Protein AF-A0A1W2HA35-F1 (afdb_monomer_lite)

Secondary structure (DSSP, 8-state):
-HHHHHHHHHHHHHHHHHHHHHHHHHHHHTTPPPPPHHHHHS--TT--HHHHHHHHHHHHHHHHHHHHHHHHHHHHH-

Radius of gyration: 14.49 Å; chains: 1; bounding box: 40×26×38 Å

Sequence (78 aa):
MIDSIIGSVFFEFVGALTKWVVYAVLHKVRGREVISFKEMWDGRKGSQKSEIIMHGFSNILLGLIVVVGLFVLVIKLT

pLDDT: mean 83.45, std 10.03, range [48.66, 93.69]

Organism: NCBI:txid758820

Structure (mmCIF, N/CA/C/O backbone):
data_AF-A0A1W2HA35-F1
#
_entry.id   AF-A0A1W2HA35-F1
#
loop_
_atom_site.group_PDB
_atom_site.id
_atom_site.type_symbol
_atom_site.label_atom_id
_atom_site.label_alt_id
_atom_site.label_comp_id
_atom_site.label_asym_id
_atom_site.label_entity_id
_atom_site.label_seq_id
_atom_site.pdbx_PDB_ins_code
_atom_site.Cartn_x
_atom_site.Cartn_y
_atom_site.Cartn_z
_atom_site.occupancy
_atom_site.B_iso_or_equiv
_atom_site.auth_seq_id
_atom_site.auth_comp_id
_atom_site.auth_asym_id
_atom_site.auth_atom_id
_atom_site.pdbx_PDB_model_num
ATOM 1 N N . MET A 1 1 ? 20.345 4.694 -10.425 1.00 62.06 1 MET A N 1
ATOM 2 C CA . MET A 1 1 ? 20.264 5.165 -9.017 1.00 62.06 1 MET A CA 1
ATOM 3 C C . MET A 1 1 ? 18.987 5.959 -8.786 1.00 62.06 1 MET A C 1
ATOM 5 O O . MET A 1 1 ? 18.216 5.578 -7.919 1.00 62.06 1 MET A O 1
ATOM 9 N N . ILE A 1 2 ? 18.724 6.993 -9.596 1.00 69.31 2 ILE A N 1
ATOM 10 C CA . ILE A 1 2 ? 17.453 7.739 -9.576 1.00 69.31 2 ILE A CA 1
ATOM 11 C C . ILE A 1 2 ? 16.264 6.808 -9.865 1.00 69.31 2 ILE A C 1
ATOM 13 O O . ILE A 1 2 ? 15.302 6.816 -9.107 1.00 69.31 2 ILE A O 1
ATOM 17 N N . ASP A 1 3 ? 16.378 5.916 -10.854 1.00 74.75 3 ASP A N 1
ATOM 18 C CA . ASP A 1 3 ? 15.301 4.968 -11.202 1.00 74.75 3 ASP A CA 1
ATOM 19 C C . ASP A 1 3 ? 14.957 4.010 -10.054 1.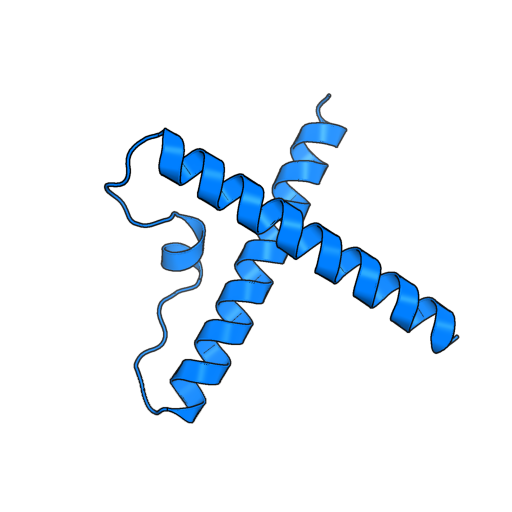00 74.75 3 ASP A C 1
ATOM 21 O O . ASP A 1 3 ? 13.798 3.673 -9.829 1.00 74.75 3 ASP A O 1
ATOM 25 N N . SER A 1 4 ? 15.965 3.609 -9.276 1.00 74.69 4 SER A N 1
ATOM 26 C CA . SER A 1 4 ? 15.793 2.733 -8.115 1.00 74.69 4 SER A CA 1
ATOM 27 C C . SER A 1 4 ? 15.082 3.449 -6.964 1.00 74.69 4 SER A C 1
ATOM 29 O O . SER A 1 4 ? 14.245 2.844 -6.302 1.00 74.69 4 SER A O 1
ATOM 31 N N . ILE A 1 5 ? 15.381 4.737 -6.754 1.00 79.06 5 ILE A N 1
ATOM 32 C CA . ILE A 1 5 ? 14.738 5.577 -5.732 1.00 79.06 5 ILE A CA 1
ATOM 33 C C . ILE A 1 5 ? 13.287 5.877 -6.123 1.00 79.06 5 ILE A C 1
ATOM 35 O O . ILE A 1 5 ? 12.384 5.771 -5.298 1.00 79.06 5 ILE A O 1
ATOM 39 N N . ILE A 1 6 ? 13.041 6.211 -7.392 1.00 84.38 6 ILE A N 1
ATOM 40 C CA . ILE A 1 6 ? 11.684 6.447 -7.900 1.00 84.38 6 ILE A CA 1
ATOM 41 C C . ILE A 1 6 ? 10.854 5.166 -7.790 1.00 84.38 6 ILE A C 1
ATOM 43 O O . ILE A 1 6 ? 9.722 5.213 -7.314 1.00 84.38 6 ILE A O 1
ATOM 47 N N . GLY A 1 7 ? 11.429 4.017 -8.157 1.00 82.50 7 GLY A N 1
ATOM 48 C CA . GLY A 1 7 ? 10.780 2.718 -8.006 1.00 82.50 7 GLY A CA 1
ATOM 49 C C . GLY A 1 7 ? 10.421 2.412 -6.552 1.00 82.50 7 GLY A C 1
ATOM 50 O O . GLY A 1 7 ? 9.280 2.053 -6.274 1.00 82.50 7 GLY A O 1
ATOM 51 N N . SER A 1 8 ? 11.348 2.605 -5.606 1.00 84.00 8 SER A N 1
ATOM 52 C CA . SER A 1 8 ? 11.063 2.357 -4.188 1.00 84.00 8 SER A CA 1
ATOM 53 C C . SER A 1 8 ? 9.968 3.274 -3.647 1.00 84.00 8 SER A C 1
ATOM 55 O O . SER A 1 8 ? 9.058 2.784 -2.987 1.00 84.00 8 SER A O 1
ATOM 57 N N . VAL A 1 9 ? 9.999 4.570 -3.979 1.00 85.12 9 VAL A N 1
ATOM 58 C CA . VAL A 1 9 ? 8.958 5.528 -3.564 1.00 85.12 9 VAL A CA 1
ATOM 59 C C . VAL A 1 9 ? 7.606 5.170 -4.185 1.00 85.12 9 VAL A C 1
ATOM 61 O O . VAL A 1 9 ? 6.577 5.264 -3.521 1.00 85.12 9 VAL A O 1
ATOM 64 N N . PHE A 1 10 ? 7.590 4.707 -5.438 1.00 87.19 10 PHE A N 1
ATOM 65 C CA . PHE A 1 10 ? 6.368 4.255 -6.097 1.00 87.19 10 PHE A CA 1
ATOM 66 C C . PHE A 1 10 ? 5.762 3.030 -5.401 1.00 87.19 10 PHE A C 1
ATOM 68 O O . PHE A 1 10 ? 4.573 3.031 -5.088 1.00 87.19 10 PHE A O 1
ATOM 75 N N . PHE A 1 11 ? 6.561 2.001 -5.105 1.00 86.56 11 PHE A N 1
ATOM 76 C CA . PHE A 1 11 ? 6.067 0.826 -4.380 1.00 86.56 11 PHE A CA 1
ATOM 77 C C . PHE A 1 11 ? 5.616 1.174 -2.962 1.00 86.56 11 PHE A C 1
ATOM 79 O O . PHE A 1 11 ? 4.578 0.688 -2.515 1.00 86.56 11 PHE A O 1
ATOM 86 N N . GLU A 1 12 ? 6.348 2.048 -2.273 1.00 88.12 12 GLU A N 1
ATOM 87 C CA . GLU A 1 12 ? 5.943 2.568 -0.971 1.00 88.12 12 GLU A CA 1
ATOM 88 C C . GLU A 1 12 ? 4.571 3.249 -1.056 1.00 88.12 12 GLU A C 1
ATOM 90 O O . GLU A 1 12 ? 3.669 2.928 -0.279 1.00 88.12 12 GLU A O 1
ATOM 95 N N . PHE A 1 13 ? 4.379 4.121 -2.051 1.00 88.44 13 PHE A N 1
ATOM 96 C CA . PHE A 1 13 ? 3.116 4.809 -2.314 1.00 88.44 13 PHE A CA 1
ATOM 97 C C . PHE A 1 13 ? 1.969 3.839 -2.579 1.00 88.44 13 PHE A C 1
ATOM 99 O O . PHE A 1 13 ? 0.920 3.942 -1.943 1.00 88.44 13 PHE A O 1
ATOM 106 N N . VAL A 1 14 ? 2.167 2.860 -3.463 1.00 90.88 14 VAL A N 1
ATOM 107 C CA . VAL A 1 14 ? 1.142 1.855 -3.782 1.00 90.88 14 VAL A CA 1
ATOM 108 C C . VAL A 1 14 ? 0.775 1.033 -2.546 1.00 90.88 14 VAL A C 1
ATOM 110 O O . VAL A 1 14 ? -0.408 0.780 -2.300 1.00 90.88 14 VAL A O 1
ATOM 113 N N . GLY A 1 15 ? 1.755 0.648 -1.728 1.00 89.75 15 GLY A N 1
ATOM 114 C CA . GLY A 1 15 ? 1.499 -0.082 -0.490 1.00 89.75 15 GLY A CA 1
ATOM 115 C C . GLY A 1 15 ? 0.734 0.736 0.541 1.00 89.75 15 GLY A C 1
ATOM 116 O O . GLY A 1 15 ? -0.258 0.258 1.096 1.00 89.75 15 GLY A O 1
ATOM 117 N N . ALA A 1 16 ? 1.142 1.986 0.763 1.00 89.62 16 ALA A N 1
ATOM 118 C CA . ALA A 1 16 ? 0.452 2.890 1.675 1.00 89.62 16 ALA A CA 1
ATOM 119 C C . ALA A 1 16 ? -0.978 3.192 1.208 1.00 89.62 16 ALA A C 1
ATOM 121 O O . ALA A 1 16 ? -1.908 3.174 2.017 1.00 89.62 16 ALA A O 1
ATOM 122 N N . LEU A 1 17 ? -1.172 3.399 -0.099 1.00 90.94 17 LEU A N 1
ATOM 123 C CA . LEU A 1 17 ? -2.485 3.606 -0.704 1.00 90.94 17 LEU A CA 1
ATOM 124 C C . LEU A 1 17 ? -3.374 2.381 -0.509 1.00 90.94 17 LEU A C 1
ATOM 126 O O . LEU A 1 17 ? -4.502 2.514 -0.044 1.00 90.94 17 LEU A O 1
ATOM 130 N N . THR A 1 18 ? -2.855 1.184 -0.785 1.00 90.69 18 THR A N 1
ATOM 131 C CA . THR A 1 18 ? -3.591 -0.071 -0.570 1.00 90.69 18 THR A CA 1
ATOM 132 C C . THR A 1 18 ? -4.030 -0.194 0.886 1.00 90.69 18 THR A C 1
ATOM 134 O O . THR A 1 18 ? -5.196 -0.465 1.173 1.00 90.69 18 THR A O 1
ATOM 137 N N . LYS A 1 19 ? -3.113 0.062 1.822 1.00 90.31 19 LYS A N 1
ATOM 138 C CA . LYS A 1 19 ? -3.388 -0.007 3.258 1.00 90.31 19 LYS A CA 1
ATOM 139 C C . LYS A 1 19 ? -4.447 1.009 3.680 1.00 90.31 19 LYS A C 1
ATOM 141 O O . LYS A 1 19 ? -5.334 0.668 4.461 1.00 90.31 19 LYS A O 1
ATOM 146 N N . TRP A 1 20 ? -4.388 2.224 3.136 1.00 92.50 20 TRP A N 1
ATOM 147 C CA . TRP A 1 20 ? -5.392 3.256 3.370 1.00 92.50 20 TRP A CA 1
ATOM 148 C C . TRP A 1 20 ? -6.762 2.866 2.812 1.00 92.50 20 TRP A C 1
ATOM 150 O O . TRP A 1 20 ? -7.747 2.990 3.529 1.00 92.50 20 TRP A O 1
ATOM 160 N N . VAL A 1 21 ? -6.844 2.329 1.589 1.00 90.75 21 VAL A N 1
ATOM 161 C CA . VAL A 1 21 ? -8.116 1.865 1.010 1.00 90.75 21 VAL A CA 1
ATOM 162 C C . VAL A 1 21 ? -8.723 0.756 1.868 1.00 90.75 21 VAL A C 1
ATOM 164 O O . VAL A 1 21 ? -9.894 0.841 2.233 1.00 90.75 21 VAL A O 1
ATOM 167 N N . VAL A 1 22 ? -7.935 -0.253 2.253 1.00 89.94 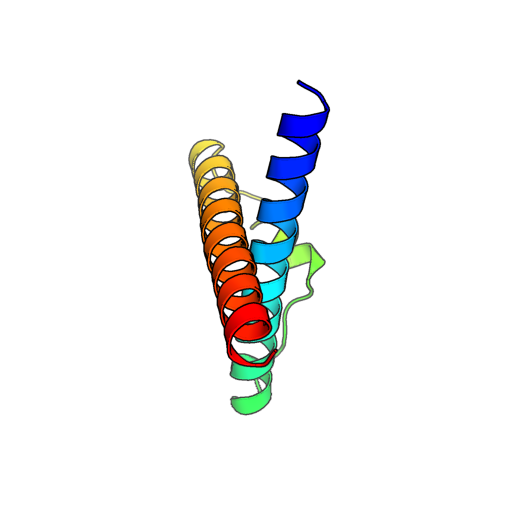22 VAL A N 1
ATOM 168 C CA . VAL A 1 22 ? -8.404 -1.340 3.130 1.00 89.94 22 VAL A CA 1
ATOM 169 C C . VAL A 1 22 ? -8.885 -0.786 4.473 1.00 89.94 22 VAL A C 1
ATOM 171 O O . VAL A 1 22 ? -9.966 -1.152 4.938 1.00 89.94 22 VAL A O 1
ATOM 174 N N . TYR A 1 23 ? -8.128 0.133 5.078 1.00 89.69 23 TYR A N 1
ATOM 175 C CA . TYR A 1 23 ? -8.510 0.792 6.326 1.00 89.69 23 TYR A CA 1
ATOM 176 C C . TYR A 1 23 ? -9.820 1.575 6.181 1.00 89.69 23 TYR A C 1
ATOM 178 O O . TYR A 1 23 ? -10.736 1.394 6.984 1.00 89.69 23 TYR A O 1
ATOM 186 N N . ALA A 1 24 ? -9.936 2.396 5.136 1.00 90.12 24 ALA A N 1
ATOM 187 C CA . ALA A 1 24 ? -11.105 3.214 4.853 1.00 90.12 24 ALA A CA 1
ATOM 188 C C . ALA A 1 24 ? -12.352 2.354 4.629 1.00 90.12 24 ALA A C 1
ATOM 190 O O . ALA A 1 24 ? -13.405 2.654 5.186 1.00 90.12 24 ALA A O 1
ATOM 191 N N . VAL A 1 25 ? -12.238 1.253 3.879 1.00 90.00 25 VAL A N 1
ATOM 192 C CA . VAL A 1 25 ? -13.342 0.309 3.658 1.00 90.00 25 VAL A CA 1
ATOM 193 C C . VAL A 1 25 ? -13.769 -0.338 4.976 1.00 90.00 25 VAL A C 1
ATOM 195 O O . VAL A 1 25 ? -14.949 -0.297 5.317 1.00 90.00 25 VAL A O 1
ATOM 198 N N . LEU A 1 26 ? -12.828 -0.878 5.757 1.00 89.75 26 LEU A N 1
ATOM 199 C CA . LEU A 1 26 ? -13.138 -1.522 7.038 1.00 89.75 26 LEU A CA 1
ATOM 200 C C . LEU A 1 26 ? -13.773 -0.552 8.041 1.00 89.75 26 LEU A C 1
ATOM 202 O O . LEU A 1 26 ? -14.710 -0.925 8.748 1.00 89.75 26 LEU A O 1
ATOM 206 N N . HIS A 1 27 ? -13.281 0.684 8.111 1.00 89.25 27 HIS A N 1
ATOM 207 C CA . HIS A 1 27 ? -13.811 1.704 9.014 1.00 89.25 27 HIS A CA 1
ATOM 208 C C . HIS A 1 27 ? -15.172 2.224 8.559 1.00 89.25 27 HIS A C 1
ATOM 210 O O . HIS A 1 27 ? -16.073 2.325 9.389 1.00 89.25 27 HIS A O 1
ATOM 216 N N . LYS A 1 28 ? -15.369 2.435 7.253 1.00 87.31 28 LYS A N 1
ATOM 217 C CA . LYS A 1 28 ? -16.667 2.817 6.685 1.00 87.31 28 LYS A CA 1
ATOM 218 C C . LYS A 1 28 ? -17.734 1.751 6.942 1.00 87.31 28 LYS A C 1
ATOM 220 O O . LYS A 1 28 ? -18.840 2.094 7.343 1.00 87.31 28 LYS A O 1
ATOM 225 N N . VAL A 1 29 ? -17.396 0.468 6.789 1.00 90.50 29 VAL A N 1
ATOM 226 C CA . VAL A 1 29 ? -18.306 -0.654 7.098 1.00 90.50 29 VAL A CA 1
ATOM 227 C C . VAL A 1 29 ? -18.623 -0.735 8.596 1.00 90.50 29 VAL A C 1
ATOM 229 O O . VAL A 1 29 ? -19.732 -1.097 8.973 1.00 90.50 29 VAL A O 1
ATOM 232 N N . ARG A 1 30 ? -17.674 -0.371 9.466 1.00 90.12 30 ARG A N 1
ATOM 233 C CA . ARG A 1 30 ? -17.845 -0.363 10.931 1.00 90.12 30 ARG A CA 1
ATOM 234 C C . ARG A 1 30 ? -18.410 0.951 11.489 1.00 90.12 30 ARG A C 1
ATOM 236 O O . ARG A 1 30 ? -18.490 1.077 12.709 1.00 90.12 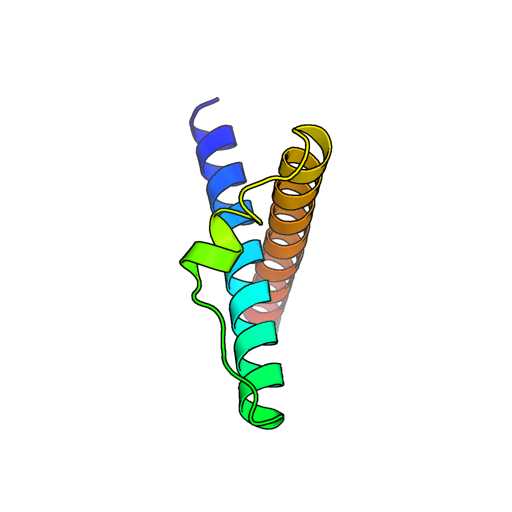30 ARG A O 1
ATOM 243 N N . GLY A 1 31 ? -18.748 1.925 10.638 1.00 86.62 31 GLY A N 1
ATOM 244 C CA . GLY A 1 31 ? -19.241 3.245 11.051 1.00 86.62 31 GLY A CA 1
ATOM 245 C C . GLY A 1 31 ? -18.232 4.080 11.853 1.00 86.62 31 GLY A C 1
ATOM 246 O O . GLY A 1 31 ? -18.635 4.934 12.635 1.00 86.62 31 GLY A O 1
ATOM 247 N N . ARG A 1 32 ? -16.928 3.812 11.713 1.00 85.12 32 ARG A N 1
ATOM 248 C CA . ARG A 1 32 ? -15.853 4.550 12.395 1.00 85.12 32 ARG A CA 1
ATOM 249 C C . ARG A 1 32 ? -15.306 5.657 11.502 1.00 85.12 32 ARG A C 1
ATOM 251 O O . ARG A 1 32 ? -15.345 5.548 10.278 1.00 85.12 32 ARG A O 1
ATOM 258 N N . GLU A 1 33 ? -14.727 6.681 12.123 1.00 82.81 33 GLU A N 1
ATOM 259 C CA . GLU A 1 33 ? -14.021 7.737 11.400 1.00 82.81 33 GLU A CA 1
ATOM 260 C C . GLU A 1 33 ? -12.854 7.164 10.583 1.00 82.81 33 GLU A C 1
ATOM 262 O O . GLU A 1 33 ? -12.154 6.230 11.003 1.00 82.81 33 GLU A O 1
ATOM 267 N N . VAL A 1 34 ? -12.687 7.714 9.382 1.00 86.75 34 VAL A N 1
ATOM 268 C CA . VAL A 1 34 ? -11.643 7.345 8.429 1.00 86.75 34 VAL A CA 1
ATOM 269 C C . VAL A 1 34 ? -10.547 8.396 8.520 1.00 86.75 34 VAL A C 1
ATOM 271 O O . VAL A 1 34 ? -10.799 9.572 8.270 1.00 86.75 34 VAL A O 1
ATOM 274 N N . ILE A 1 35 ? -9.332 7.970 8.861 1.00 87.38 35 ILE A N 1
ATOM 275 C CA . ILE A 1 35 ? -8.162 8.850 8.855 1.00 87.38 35 ILE A CA 1
ATOM 276 C C . ILE A 1 35 ? -7.799 9.249 7.425 1.00 87.38 35 ILE A C 1
ATOM 278 O O . ILE A 1 35 ? -8.043 8.515 6.457 1.00 87.38 35 ILE A O 1
ATOM 282 N N . SER A 1 36 ? -7.182 10.414 7.286 1.00 87.69 36 SER A N 1
ATOM 283 C CA . SER A 1 36 ? -6.757 10.902 5.980 1.00 87.69 36 SER A CA 1
ATOM 284 C C . SER A 1 36 ? -5.596 10.071 5.424 1.00 87.69 36 SER A C 1
ATOM 286 O O . SER A 1 36 ? -4.771 9.531 6.164 1.00 87.69 36 SER A O 1
ATOM 288 N N . PHE A 1 37 ? -5.492 9.993 4.094 1.00 86.94 37 PHE A N 1
ATOM 289 C CA . PHE A 1 37 ? -4.355 9.331 3.448 1.00 86.94 37 PHE A CA 1
ATOM 290 C C . PHE A 1 37 ? -3.022 9.950 3.883 1.00 86.94 37 PHE A C 1
ATOM 292 O O . PHE A 1 37 ? -2.059 9.232 4.123 1.00 86.94 37 PHE A O 1
ATOM 299 N N . LYS A 1 38 ? -2.985 11.276 4.056 1.00 85.25 38 LYS A N 1
ATOM 300 C CA . LYS A 1 38 ? -1.793 11.995 4.510 1.00 85.25 38 LYS A CA 1
ATOM 301 C C . LYS A 1 38 ? -1.319 11.521 5.884 1.00 85.25 38 LYS A C 1
ATOM 303 O O . LYS A 1 38 ? -0.133 11.291 6.060 1.00 85.25 38 LYS A O 1
ATOM 308 N N . GLU A 1 39 ? -2.229 11.327 6.836 1.00 83.12 39 GLU A N 1
ATOM 309 C CA . GLU A 1 39 ? -1.876 10.798 8.162 1.00 83.12 39 GLU A CA 1
ATOM 310 C C . GLU A 1 39 ? -1.356 9.358 8.098 1.00 83.12 39 GLU A C 1
ATOM 312 O O . GLU A 1 39 ? -0.490 8.977 8.881 1.00 83.12 39 GLU A O 1
ATOM 317 N N . MET A 1 40 ? -1.867 8.563 7.155 1.00 84.38 40 MET A N 1
ATOM 318 C CA . MET A 1 40 ? -1.388 7.203 6.909 1.00 84.38 40 MET A CA 1
ATOM 319 C C . MET A 1 40 ? 0.003 7.189 6.252 1.00 84.38 40 MET A C 1
ATOM 321 O O . MET A 1 40 ? 0.822 6.328 6.571 1.00 84.38 40 MET A O 1
ATOM 325 N N . TRP A 1 41 ? 0.249 8.131 5.338 1.00 84.50 41 TRP A N 1
ATOM 326 C CA . TRP A 1 41 ? 1.488 8.276 4.572 1.00 84.50 41 TRP A CA 1
ATOM 327 C C . TRP A 1 41 ? 2.633 8.846 5.407 1.00 84.50 41 TRP A C 1
ATOM 329 O O . TRP A 1 41 ? 3.713 8.266 5.439 1.00 84.50 41 TRP A 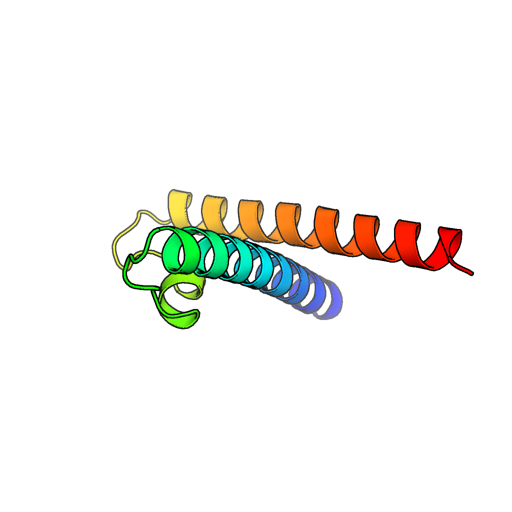O 1
ATOM 339 N N . ASP A 1 42 ? 2.386 9.940 6.129 1.00 79.56 42 ASP A N 1
ATOM 340 C CA . ASP A 1 42 ? 3.404 10.631 6.929 1.00 79.56 42 ASP A CA 1
ATOM 341 C C . ASP A 1 42 ? 3.882 9.782 8.129 1.00 79.56 42 ASP A C 1
ATOM 343 O O . ASP A 1 42 ? 4.888 10.106 8.764 1.00 79.56 42 ASP A O 1
ATOM 347 N N . GLY A 1 43 ? 3.172 8.692 8.449 1.00 67.00 43 GLY A N 1
ATOM 348 C CA . GLY A 1 43 ? 3.392 7.895 9.650 1.00 67.00 43 GLY A CA 1
ATOM 349 C C . GLY A 1 43 ? 3.002 8.668 10.914 1.00 67.00 43 GLY A C 1
ATOM 350 O O . GLY A 1 43 ? 2.851 9.891 10.917 1.00 67.00 43 GLY A O 1
ATOM 351 N N . ARG A 1 44 ? 2.806 7.971 12.040 1.00 58.72 44 ARG A N 1
ATOM 352 C CA . ARG A 1 44 ? 2.545 8.653 13.318 1.00 58.72 44 ARG A CA 1
ATOM 353 C C . ARG A 1 44 ? 3.719 9.584 13.635 1.00 58.72 44 ARG A C 1
ATOM 355 O O . ARG A 1 44 ? 4.813 9.122 13.955 1.00 58.72 44 ARG A O 1
ATOM 362 N N . LYS A 1 45 ? 3.475 10.898 13.569 1.00 48.66 45 LYS A N 1
ATOM 363 C CA . LYS A 1 45 ? 4.390 11.951 14.029 1.00 48.66 45 LYS A CA 1
ATOM 364 C C . LYS A 1 45 ? 4.803 11.650 15.476 1.00 48.66 45 LYS A C 1
ATOM 366 O O . LYS A 1 45 ? 4.030 11.904 16.392 1.00 48.66 45 LYS A O 1
ATOM 371 N N . GLY A 1 46 ? 5.986 11.070 15.676 1.00 52.88 46 GLY A N 1
ATOM 372 C CA . GLY A 1 46 ? 6.513 10.746 17.009 1.00 52.88 46 GLY A CA 1
ATOM 373 C C . GLY A 1 46 ? 7.306 9.442 17.128 1.00 52.88 46 GLY A C 1
ATOM 374 O O . GLY A 1 46 ? 7.946 9.233 18.154 1.00 52.88 46 GLY A O 1
ATOM 375 N N . SER A 1 47 ? 7.301 8.579 16.111 1.00 55.81 47 SER A N 1
ATOM 376 C CA . SER A 1 47 ? 7.980 7.280 16.184 1.00 55.81 47 SER A CA 1
ATOM 377 C C . SER A 1 47 ? 9.486 7.339 15.914 1.00 55.81 47 SER A C 1
ATOM 379 O O . SER A 1 47 ? 9.977 8.142 15.119 1.00 55.81 47 SER A O 1
ATOM 381 N N . GLN A 1 48 ? 10.231 6.460 16.592 1.00 68.38 48 GLN A N 1
ATOM 382 C CA . GLN A 1 48 ? 11.681 6.309 16.453 1.00 68.38 48 GLN A CA 1
ATOM 383 C C . GLN A 1 48 ? 12.071 6.034 14.986 1.00 68.38 48 GLN A C 1
ATOM 385 O O . GLN A 1 48 ? 11.324 5.399 14.245 1.00 68.38 48 GLN A O 1
ATOM 390 N N . LYS A 1 49 ? 13.267 6.472 14.556 1.00 64.62 49 LYS A N 1
ATOM 391 C CA . LYS A 1 49 ? 13.753 6.308 13.165 1.00 64.62 49 LYS A CA 1
ATOM 392 C C . LYS A 1 49 ? 13.649 4.865 12.639 1.00 64.62 49 LYS A C 1
ATOM 394 O O . LYS A 1 49 ? 13.392 4.668 11.457 1.00 64.62 49 LYS A O 1
ATOM 399 N N . SER A 1 50 ? 13.833 3.872 13.508 1.00 69.88 50 SER A N 1
ATOM 400 C CA . SER A 1 50 ? 13.687 2.444 13.194 1.00 69.88 50 SER A CA 1
ATOM 401 C C . SER A 1 50 ? 12.272 2.078 12.743 1.00 69.88 50 SER A C 1
ATOM 403 O O . SER A 1 50 ? 12.102 1.327 11.788 1.00 69.88 50 SER A O 1
ATOM 405 N N . GLU A 1 51 ? 11.259 2.640 13.392 1.00 71.50 51 GLU A N 1
ATOM 406 C CA . GLU A 1 51 ? 9.854 2.368 13.112 1.00 71.50 51 GLU A CA 1
ATOM 407 C C . GLU A 1 51 ? 9.414 3.030 11.800 1.00 71.50 51 GLU A C 1
ATOM 409 O O . GLU A 1 51 ? 8.673 2.424 11.033 1.00 71.50 51 GLU A O 1
ATOM 414 N N . ILE A 1 52 ? 9.960 4.208 11.474 1.00 73.19 52 ILE A N 1
ATOM 415 C CA . ILE A 1 52 ? 9.755 4.873 10.175 1.00 73.19 52 ILE A CA 1
ATOM 416 C C . ILE A 1 52 ? 10.304 4.006 9.031 1.00 73.19 52 ILE A C 1
ATOM 418 O O . ILE A 1 52 ? 9.610 3.774 8.043 1.00 73.19 52 ILE A O 1
ATOM 422 N N . ILE A 1 53 ? 11.522 3.472 9.182 1.00 74.94 53 ILE A N 1
ATOM 423 C CA . ILE A 1 53 ? 12.142 2.600 8.169 1.00 74.94 53 ILE A CA 1
ATOM 424 C C . ILE A 1 53 ? 11.345 1.300 8.013 1.00 74.94 53 ILE A C 1
ATOM 426 O O . ILE A 1 53 ? 11.076 0.872 6.891 1.00 74.94 53 ILE A O 1
ATOM 430 N N . MET A 1 54 ? 10.926 0.685 9.123 1.00 77.81 54 MET A N 1
ATOM 431 C CA . MET A 1 54 ? 10.073 -0.507 9.094 1.00 77.81 54 MET A CA 1
ATOM 432 C C . MET A 1 54 ? 8.729 -0.238 8.410 1.00 77.81 54 MET A C 1
ATOM 434 O O . MET A 1 54 ? 8.253 -1.077 7.644 1.00 77.81 54 MET A O 1
ATOM 438 N N . HIS A 1 55 ? 8.125 0.925 8.663 1.00 77.81 55 HIS A N 1
ATOM 439 C CA . HIS A 1 55 ? 6.886 1.343 8.017 1.00 77.81 55 HIS A CA 1
ATOM 440 C C . HIS A 1 55 ? 7.051 1.485 6.504 1.00 77.81 55 HIS A C 1
ATOM 442 O O . HIS A 1 55 ? 6.262 0.896 5.762 1.00 77.81 55 HIS A O 1
ATOM 448 N N . GLY A 1 56 ? 8.089 2.194 6.051 1.00 77.94 56 GLY A N 1
ATOM 449 C CA . GLY A 1 56 ? 8.386 2.348 4.627 1.00 77.94 56 GLY A CA 1
ATOM 450 C C . GLY A 1 56 ? 8.660 1.005 3.951 1.00 77.94 56 GLY A C 1
ATOM 451 O O . GLY A 1 56 ? 8.060 0.686 2.928 1.00 77.94 56 GLY A O 1
ATOM 452 N N . PHE A 1 57 ? 9.466 0.142 4.577 1.00 83.56 57 PHE A N 1
ATOM 453 C CA . PHE A 1 57 ? 9.740 -1.200 4.055 1.00 83.56 57 PHE A CA 1
ATOM 454 C C . PHE A 1 57 ? 8.475 -2.068 3.959 1.00 83.56 57 PHE A C 1
ATOM 456 O O . PHE A 1 57 ? 8.251 -2.730 2.946 1.00 83.56 57 PHE A O 1
ATOM 463 N N . SER A 1 58 ? 7.612 -2.040 4.981 1.00 84.69 58 SER A N 1
ATOM 464 C CA . SER A 1 58 ? 6.333 -2.760 4.965 1.00 84.69 58 SER A CA 1
ATOM 465 C C . SER A 1 58 ? 5.419 -2.268 3.844 1.00 84.69 58 SER A C 1
ATOM 467 O O . SER A 1 58 ? 4.772 -3.087 3.187 1.00 84.69 58 SER A O 1
ATOM 469 N N . ASN A 1 59 ? 5.386 -0.957 3.600 1.00 87.38 59 ASN A N 1
ATOM 470 C CA . ASN A 1 59 ? 4.631 -0.376 2.500 1.00 87.38 59 ASN A CA 1
ATOM 471 C C . ASN A 1 59 ? 5.218 -0.804 1.145 1.00 87.38 59 ASN A C 1
ATOM 473 O O . ASN A 1 59 ? 4.468 -1.273 0.300 1.00 87.38 59 ASN A O 1
ATOM 477 N N . ILE A 1 60 ? 6.539 -0.753 0.950 1.00 87.31 60 ILE A N 1
ATOM 478 C CA . ILE A 1 60 ? 7.186 -1.222 -0.289 1.00 87.31 60 ILE A CA 1
ATOM 479 C C . ILE A 1 60 ? 6.850 -2.691 -0.566 1.00 87.31 60 ILE A C 1
ATOM 481 O O . ILE A 1 60 ? 6.466 -3.034 -1.683 1.00 87.31 60 ILE A O 1
ATOM 485 N N . LEU A 1 61 ? 6.948 -3.557 0.447 1.00 89.62 61 LEU A N 1
ATOM 486 C CA . LEU A 1 61 ? 6.649 -4.981 0.302 1.00 89.62 61 LEU A CA 1
ATOM 487 C C . LEU A 1 61 ? 5.176 -5.217 -0.062 1.00 89.62 61 LEU A C 1
ATOM 489 O O . LEU A 1 61 ? 4.880 -6.001 -0.962 1.00 89.62 61 LEU A O 1
ATOM 493 N N . LEU A 1 62 ? 4.253 -4.513 0.600 1.00 89.25 62 LEU A N 1
ATOM 494 C CA . LEU A 1 62 ? 2.828 -4.554 0.261 1.00 89.25 62 LEU A CA 1
ATOM 495 C C . LEU A 1 62 ? 2.575 -4.066 -1.166 1.00 89.25 62 LEU A C 1
ATOM 497 O O . LEU A 1 62 ? 1.859 -4.725 -1.915 1.00 89.25 62 LEU A O 1
ATOM 501 N N . GLY A 1 63 ? 3.178 -2.943 -1.553 1.00 85.88 63 GLY A N 1
ATOM 502 C CA . GLY A 1 63 ? 3.064 -2.395 -2.898 1.00 85.88 63 GLY A CA 1
ATOM 503 C C . GLY A 1 63 ? 3.570 -3.369 -3.954 1.00 85.88 63 GLY A C 1
ATOM 504 O O . GLY A 1 63 ? 2.902 -3.574 -4.964 1.00 85.88 63 GLY A O 1
ATOM 505 N N . LEU A 1 64 ? 4.695 -4.039 -3.696 1.00 90.94 64 LEU A N 1
ATOM 506 C CA . LEU A 1 64 ? 5.235 -5.069 -4.579 1.00 90.94 64 LEU A CA 1
ATOM 507 C C . LEU A 1 64 ? 4.256 -6.239 -4.750 1.00 90.94 64 LEU A C 1
ATOM 509 O O . LEU A 1 64 ? 3.972 -6.627 -5.881 1.00 90.94 64 LEU A O 1
ATOM 513 N N . ILE A 1 65 ? 3.707 -6.773 -3.653 1.00 92.25 65 ILE A N 1
ATOM 514 C CA . ILE A 1 65 ? 2.731 -7.876 -3.698 1.00 92.25 65 ILE A CA 1
ATOM 515 C C . ILE A 1 65 ? 1.501 -7.477 -4.520 1.00 92.25 65 ILE A C 1
ATOM 517 O O . ILE A 1 65 ? 1.037 -8.259 -5.348 1.00 92.25 65 ILE A O 1
ATOM 521 N N . VAL A 1 66 ? 0.991 -6.259 -4.323 1.00 91.31 66 VAL A N 1
ATOM 522 C CA . VAL A 1 66 ? -0.172 -5.745 -5.059 1.00 91.31 66 VAL A CA 1
ATOM 523 C C . VAL A 1 66 ? 0.132 -5.619 -6.547 1.00 91.31 66 VAL A C 1
ATOM 525 O O . VAL A 1 66 ? -0.641 -6.111 -7.365 1.00 91.31 66 VAL A O 1
ATOM 528 N N . VAL A 1 67 ? 1.260 -5.007 -6.911 1.00 90.75 67 VAL A N 1
ATOM 529 C CA . VAL A 1 67 ? 1.646 -4.820 -8.317 1.00 90.75 67 VAL A CA 1
ATOM 530 C C . VAL A 1 67 ? 1.840 -6.166 -9.016 1.00 90.75 67 VAL A C 1
ATOM 532 O O . VAL A 1 67 ? 1.290 -6.373 -10.096 1.00 90.75 67 VAL A O 1
ATOM 535 N N . VAL A 1 68 ? 2.553 -7.110 -8.391 1.00 92.50 68 VAL A N 1
ATOM 536 C CA . VAL A 1 68 ? 2.747 -8.462 -8.942 1.00 92.50 68 VAL A CA 1
ATOM 537 C C . VAL A 1 68 ? 1.413 -9.203 -9.057 1.00 92.50 6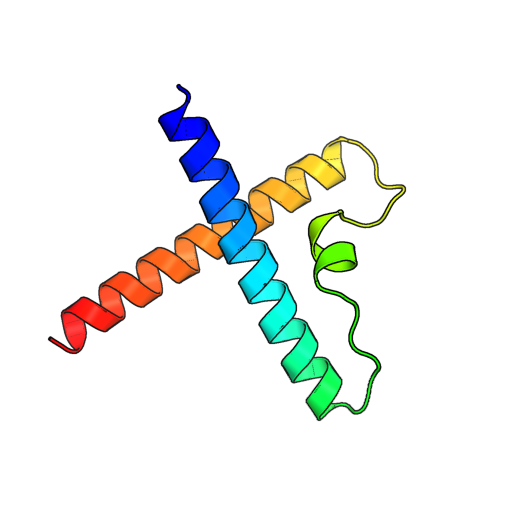8 VAL A C 1
ATOM 539 O O . VAL A 1 68 ? 1.141 -9.819 -10.085 1.00 92.50 68 VAL A O 1
ATOM 542 N N . GLY A 1 69 ? 0.552 -9.115 -8.040 1.00 91.62 69 GLY A N 1
ATOM 543 C CA . GLY A 1 69 ? -0.773 -9.735 -8.055 1.00 91.62 69 GLY A CA 1
ATOM 544 C C . GLY A 1 69 ? -1.664 -9.204 -9.181 1.00 91.62 69 GLY A C 1
ATOM 545 O O . GLY A 1 69 ? -2.274 -9.992 -9.902 1.00 91.62 69 GLY A O 1
ATOM 546 N N . LEU A 1 70 ? -1.692 -7.882 -9.378 1.00 90.44 70 LEU A N 1
ATOM 547 C CA . LEU A 1 70 ? -2.417 -7.245 -10.480 1.00 90.44 70 LEU A CA 1
ATOM 548 C C . LEU A 1 70 ? -1.852 -7.658 -11.840 1.00 90.44 70 LEU A C 1
ATOM 550 O O . LEU A 1 70 ? -2.620 -7.972 -12.742 1.00 90.44 70 LEU A O 1
ATOM 554 N N . PHE A 1 71 ? -0.528 -7.713 -11.981 1.00 91.69 71 PHE A N 1
ATOM 555 C CA . PHE A 1 71 ? 0.118 -8.133 -13.222 1.00 91.69 71 PHE A CA 1
ATOM 556 C C . PHE A 1 71 ? -0.247 -9.575 -13.604 1.00 91.69 71 PHE A C 1
ATOM 558 O O . PHE A 1 71 ? -0.654 -9.837 -14.735 1.00 91.69 71 PHE A O 1
ATOM 565 N N . VAL A 1 72 ? -0.188 -10.505 -12.645 1.00 93.44 72 VAL A N 1
ATOM 566 C CA . VAL A 1 72 ? -0.609 -11.902 -12.850 1.00 93.44 72 VAL A CA 1
ATOM 567 C C . VAL A 1 72 ? -2.092 -11.989 -13.214 1.00 93.44 72 VAL A C 1
ATOM 569 O O . VAL A 1 72 ? -2.469 -12.785 -14.073 1.00 93.44 72 VAL A O 1
ATOM 572 N N . LEU A 1 73 ? -2.940 -11.179 -12.576 1.00 92.62 73 LEU A N 1
ATOM 573 C CA . LEU A 1 73 ? -4.372 -11.139 -12.855 1.00 92.62 73 LEU A CA 1
ATOM 574 C C . LEU A 1 73 ? -4.661 -10.633 -14.274 1.00 92.62 73 LEU A C 1
ATOM 576 O O . LEU A 1 73 ? -5.445 -11.258 -14.979 1.00 92.62 73 LEU A O 1
ATOM 580 N N . VAL A 1 74 ? -3.989 -9.568 -14.717 1.00 93.50 74 VAL A N 1
ATOM 581 C CA . VAL A 1 74 ? -4.111 -9.043 -16.088 1.00 93.50 74 VAL A CA 1
ATOM 582 C C . VAL A 1 74 ? -3.696 -10.093 -17.116 1.00 93.50 74 VAL A C 1
ATOM 584 O O . VAL A 1 74 ? -4.440 -10.326 -18.063 1.00 93.50 74 VAL A O 1
ATOM 587 N N . ILE A 1 75 ? -2.565 -10.776 -16.904 1.00 93.69 75 ILE A N 1
ATOM 588 C CA . ILE A 1 75 ? -2.105 -11.846 -17.803 1.00 93.69 75 ILE A CA 1
ATOM 589 C C . ILE A 1 75 ? -3.114 -12.990 -17.879 1.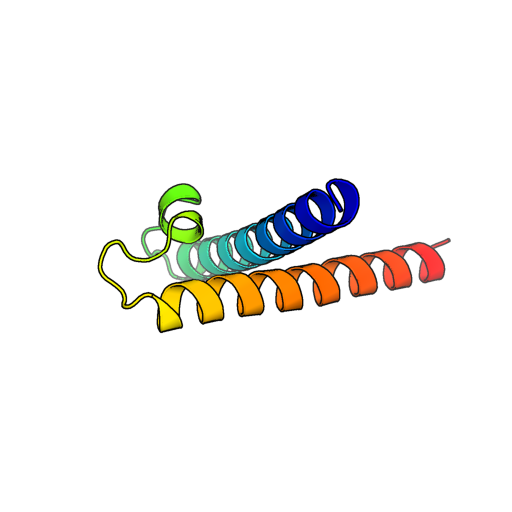00 93.69 75 ILE A C 1
ATOM 591 O O . ILE A 1 75 ? -3.322 -13.537 -18.948 1.00 93.69 75 ILE A O 1
ATOM 595 N N . LYS A 1 76 ? -3.736 -13.377 -16.760 1.00 91.25 76 LYS A N 1
ATOM 596 C CA . LYS A 1 76 ? -4.724 -14.467 -16.758 1.00 91.25 76 LYS A CA 1
ATOM 597 C C . LYS A 1 76 ? -6.062 -14.093 -17.391 1.00 91.25 76 LYS A C 1
ATOM 599 O O . LYS A 1 76 ? -6.800 -14.990 -17.783 1.00 91.25 76 LYS A O 1
ATOM 604 N N . LEU A 1 77 ? -6.411 -12.809 -17.387 1.00 87.56 77 LEU A N 1
ATOM 605 C CA . LEU A 1 77 ? -7.654 -12.302 -17.969 1.00 87.56 77 LEU A CA 1
ATOM 606 C C . LEU A 1 77 ? -7.521 -11.949 -19.458 1.00 87.56 77 LEU A C 1
ATOM 608 O O . LEU A 1 77 ? -8.546 -11.702 -20.091 1.00 87.56 77 LEU A O 1
ATOM 612 N N . THR A 1 78 ? -6.294 -11.900 -19.983 1.00 80.00 78 THR A N 1
ATOM 613 C CA . THR A 1 78 ? -5.982 -11.659 -21.401 1.00 80.00 78 THR A CA 1
ATOM 614 C C . THR A 1 78 ? -5.755 -12.988 -22.107 1.00 80.00 78 THR A C 1
ATOM 616 O O . THR A 1 78 ? -6.273 -13.142 -23.232 1.00 80.00 78 THR A O 1
#

Foldseek 3Di:
DVVVVVLLVQQLLQLLVVVLVVQQVVCVVVVHDRDDSCCSSVDPPPDDPVVVVVSSVNSSVSSVVVVVVVVVVVVVVD